Protein AF-A0A2N2GZN0-F1 (afdb_monomer)

Nearest PDB structures (foldseek):
  6ybp-assembly1_K  TM=2.353E-01  e=2.059E+00  Methylorubrum extorquens AM1
  2ga5-assembly1_A  TM=2.644E-01  e=7.991E+00  Saccharomyces cerevisiae
  7zn4-assembly1_g  TM=1.150E-01  e=5.191E+00  Escherichia phage T5

pLDDT: mean 70.41, std 14.09, range [41.25, 89.31]

Radius of gyration: 25.24 Å; Cα contacts (8 Å, |Δi|>4): 227; chains: 1; bounding box: 58×44×60 Å

Solvent-accessible surface area (backbone atoms only — not comparable to full-atom values): 8428 Å² total; per-residue (Å²): 131,83,81,75,75,70,56,68,43,78,30,47,36,86,87,76,73,42,78,41,56,22,37,54,74,37,74,54,102,90,42,72,52,29,26,30,29,69,86,77,71,48,74,44,68,65,42,82,48,97,82,61,88,79,61,82,78,75,67,74,92,57,60,78,68,48,51,61,53,46,54,54,39,32,53,51,34,54,55,50,51,63,72,50,66,82,55,77,67,40,72,65,44,66,74,37,82,80,53,69,72,40,35,35,32,35,96,90,65,43,64,25,34,27,70,40,70,80,44,78,42,32,31,32,28,38,19,66,93,34,79,42,80,42,67,32,32,55,87,79,128

Foldseek 3Di:
DPPPDFDWDFAQDPVVRDTAIWTQPDDDPHDRQWTQGPVPRDIDGGDHDPPPPPDPPPPPPPPPVVVVVLVVLLVVFVVLCVVCVPADADEDDLADDDDAQHWYAYPVQGIWGFHAAPDLQWTWTRGNRGIDIDGYNRPDD

Sequence (141 aa):
MPPQVAKDVVSYCSSCKRDVLHTIVAMKEDRIVRVLCLSCKKQHAFRHSPNDRNSPVRKPSAGKKGQKRFEAIAEDWRTEMYRVKDAPGKVYTLDGLFEEGDKVTHPTFGPGIVKELISSDKMEVLFEGGMKVLVRGSSRR

Secondary structure (DSSP, 8-state):
-PPP---EEEEEETTTTEEEEEEEEEEETTEEEEEEETTT--EEE----TT-TTS-----TTHHHHHHHHHHHHHHHHHHHHHTTTS--EEP-TT----TT-EEEETTTEEEEEEEEEETTEEEEEETTEEEEEE------

Mean predicted aligned error: 17.5 Å

Structure (mmCIF, N/CA/C/O backbone):
data_AF-A0A2N2GZN0-F1
#
_entry.id   AF-A0A2N2GZN0-F1
#
loop_
_atom_site.group_PDB
_atom_site.id
_atom_site.type_symbol
_atom_site.label_atom_id
_atom_site.label_alt_id
_atom_site.label_comp_id
_atom_site.label_asym_id
_atom_site.label_entity_id
_atom_site.label_seq_id
_atom_site.pdbx_PDB_ins_code
_atom_site.Cartn_x
_atom_site.Cartn_y
_atom_site.Cartn_z
_atom_site.occupancy
_atom_site.B_iso_or_equiv
_atom_site.auth_seq_id
_atom_site.auth_comp_id
_atom_site.auth_asym_id
_atom_site.auth_atom_id
_atom_site.pdbx_PDB_model_num
ATOM 1 N N . MET A 1 1 ? -22.993 -1.850 38.945 1.00 48.44 1 MET A N 1
ATOM 2 C CA . MET A 1 1 ? -23.437 -1.567 37.562 1.00 48.44 1 MET A CA 1
ATOM 3 C C . MET A 1 1 ? -23.513 -2.896 36.829 1.00 48.44 1 MET A C 1
ATOM 5 O O . MET A 1 1 ? -22.496 -3.580 36.807 1.00 48.44 1 MET A O 1
ATOM 9 N N . PRO A 1 2 ? -24.689 -3.325 36.346 1.00 50.06 2 PRO A N 1
ATOM 10 C CA . PRO A 1 2 ? -24.823 -4.623 35.692 1.00 50.06 2 PRO A CA 1
ATOM 11 C C . PRO A 1 2 ? -23.998 -4.631 34.394 1.00 50.06 2 PRO A C 1
ATOM 13 O O . PRO A 1 2 ? -24.007 -3.626 33.677 1.00 50.06 2 PRO A O 1
ATOM 16 N N . PRO A 1 3 ? -23.253 -5.711 34.094 1.00 48.72 3 PRO A N 1
ATOM 17 C CA . PRO A 1 3 ? -22.491 -5.798 32.859 1.00 48.72 3 PRO A CA 1
ATOM 18 C C . PRO A 1 3 ? -23.468 -5.752 31.686 1.00 48.72 3 PRO A C 1
ATOM 20 O O . PRO A 1 3 ? -24.401 -6.550 31.595 1.00 48.72 3 PRO A O 1
ATOM 23 N N . GLN A 1 4 ? -23.282 -4.751 30.830 1.00 54.22 4 GLN A N 1
ATOM 24 C CA . GLN A 1 4 ? -24.129 -4.528 29.672 1.00 54.22 4 GLN A CA 1
ATOM 25 C C . GLN A 1 4 ? -24.106 -5.766 28.775 1.00 54.22 4 GLN A C 1
ATOM 27 O O . GLN A 1 4 ? -23.054 -6.327 28.476 1.00 54.22 4 GLN A O 1
ATOM 32 N N . VAL A 1 5 ? -25.319 -6.177 28.417 1.00 49.50 5 VAL A N 1
ATOM 33 C CA . VAL A 1 5 ? -25.713 -7.360 27.655 1.00 49.50 5 VAL A CA 1
ATOM 34 C C . VAL A 1 5 ? -24.678 -7.718 26.590 1.00 49.50 5 VAL A C 1
ATOM 36 O O . VAL A 1 5 ? -24.357 -6.901 25.724 1.00 49.50 5 VAL A O 1
ATOM 39 N N . ALA A 1 6 ? -24.167 -8.946 26.660 1.00 56.91 6 ALA A N 1
ATOM 40 C CA . ALA A 1 6 ? -23.242 -9.515 25.695 1.00 56.91 6 ALA A CA 1
ATOM 41 C C . ALA A 1 6 ? -23.946 -9.673 24.338 1.00 56.91 6 ALA A C 1
ATOM 43 O O . ALA A 1 6 ? -24.442 -10.744 24.012 1.00 56.91 6 ALA A O 1
ATOM 44 N N . LYS A 1 7 ? -24.038 -8.581 23.571 1.00 74.06 7 LYS A N 1
ATOM 45 C CA . LYS A 1 7 ? -24.577 -8.591 22.211 1.00 74.06 7 LYS A CA 1
ATOM 46 C C . LYS A 1 7 ? -23.692 -9.495 21.358 1.00 74.06 7 LYS A C 1
ATOM 48 O O . LYS A 1 7 ? -22.491 -9.245 21.207 1.00 74.06 7 LYS A O 1
ATOM 53 N N . ASP A 1 8 ? -24.274 -10.570 20.858 1.00 83.06 8 ASP A N 1
ATOM 54 C CA . ASP A 1 8 ? -23.689 -11.387 19.811 1.00 83.06 8 ASP A CA 1
ATOM 55 C C . ASP A 1 8 ? -23.751 -10.649 18.466 1.00 83.06 8 ASP A C 1
ATOM 57 O O . ASP A 1 8 ? -24.664 -9.875 18.181 1.00 83.06 8 ASP A O 1
ATOM 61 N N . VAL A 1 9 ? -22.707 -10.825 17.661 1.00 83.94 9 VAL A N 1
ATOM 62 C CA . VAL A 1 9 ? -22.571 -10.207 16.343 1.00 83.94 9 VAL A CA 1
ATOM 63 C C . VAL A 1 9 ? -22.012 -11.226 15.360 1.00 83.94 9 VAL A C 1
ATOM 65 O O . VAL A 1 9 ? -21.090 -11.983 15.677 1.00 83.94 9 VAL A O 1
ATOM 68 N N . VAL A 1 10 ? -22.572 -11.257 14.153 1.00 84.38 10 VAL A N 1
ATOM 69 C CA . VAL A 1 10 ? -22.032 -12.064 13.058 1.00 84.38 10 VAL A CA 1
ATOM 70 C C . VAL A 1 10 ? -20.861 -11.303 12.444 1.00 84.38 10 VAL A C 1
ATOM 72 O O . VAL A 1 10 ? -21.012 -10.172 11.990 1.00 84.38 10 VAL A O 1
ATOM 75 N N . SER A 1 11 ? -19.676 -11.910 12.456 1.00 81.31 11 SER A N 1
ATOM 76 C CA . SER A 1 11 ? -18.482 -11.325 11.838 1.00 81.31 11 SER A CA 1
ATOM 77 C C . SER A 1 11 ? -17.541 -12.381 11.284 1.00 81.31 11 SER A C 1
ATOM 79 O O . SER A 1 11 ? -17.633 -13.560 11.636 1.00 81.31 11 SER A O 1
ATOM 81 N N . TYR A 1 12 ? -16.597 -11.949 10.449 1.00 84.62 12 TYR A N 1
ATOM 82 C CA . TYR A 1 12 ? -15.615 -12.834 9.842 1.00 84.62 12 TYR A CA 1
ATOM 83 C C . TYR A 1 12 ? -14.520 -13.224 10.841 1.00 84.62 12 TYR A C 1
ATOM 85 O O . TYR A 1 12 ? -13.741 -12.384 11.302 1.00 84.62 12 TYR A O 1
ATOM 93 N N . CYS A 1 13 ? -14.410 -14.521 11.132 1.00 84.81 13 CYS A N 1
ATOM 94 C CA . CYS A 1 13 ? -13.349 -15.047 11.984 1.00 84.81 13 CYS A CA 1
ATOM 95 C C . CYS A 1 13 ? -12.123 -15.437 11.152 1.00 84.81 13 CYS A C 1
ATOM 97 O O . CYS A 1 13 ? -12.207 -16.301 10.281 1.00 84.81 13 CYS A O 1
ATOM 99 N N . SER A 1 14 ? -10.944 -14.902 11.483 1.00 81.62 14 SER A N 1
ATOM 100 C CA . SER A 1 14 ? -9.688 -15.286 10.817 1.00 81.62 14 SER A CA 1
ATOM 101 C C . SER A 1 14 ? -9.277 -16.744 11.059 1.00 81.62 14 SER A C 1
ATOM 103 O O . SER A 1 14 ? -8.598 -17.328 10.220 1.00 81.62 14 SER A O 1
ATOM 105 N N . SER A 1 15 ? -9.698 -17.343 12.177 1.00 84.06 15 SER A N 1
ATOM 106 C CA . SER A 1 15 ? -9.401 -18.745 12.502 1.00 84.06 15 SER A CA 1
ATOM 107 C C . SER A 1 15 ? -10.352 -19.716 11.804 1.00 84.06 15 SER A C 1
ATOM 109 O O . SER A 1 15 ? -9.909 -20.734 11.286 1.00 84.06 15 SER A O 1
ATOM 111 N N . CYS A 1 16 ? -11.655 -19.411 11.780 1.00 81.62 16 CYS A N 1
ATOM 112 C CA . CYS A 1 16 ? -12.663 -20.270 11.147 1.00 81.62 16 CYS A CA 1
ATOM 113 C C . CYS A 1 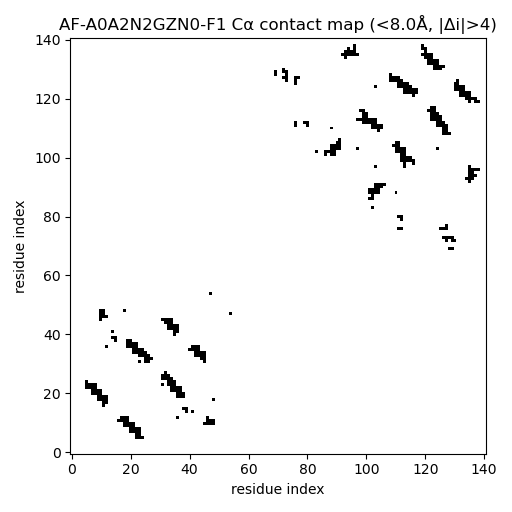16 ? -12.824 -20.001 9.644 1.00 81.62 16 CYS A C 1
ATOM 115 O O . CYS A 1 16 ? -13.512 -20.767 8.977 1.00 81.62 16 CYS A O 1
ATOM 117 N N . LYS A 1 17 ? -12.228 -18.912 9.131 1.00 83.81 17 LYS A N 1
ATOM 118 C CA . LYS A 1 17 ? -12.290 -18.452 7.732 1.00 83.81 17 LYS A CA 1
ATOM 119 C C . LYS A 1 17 ? -13.715 -18.338 7.172 1.00 83.81 17 LYS A C 1
ATOM 121 O O . LYS A 1 17 ? -13.934 -18.507 5.978 1.00 83.81 17 LYS A O 1
ATOM 126 N N . ARG A 1 18 ? -14.688 -18.075 8.044 1.00 84.50 18 ARG A N 1
ATOM 127 C CA . ARG A 1 18 ? -16.107 -17.923 7.708 1.00 84.50 18 ARG A CA 1
ATOM 128 C C . ARG A 1 18 ? -16.768 -16.938 8.666 1.00 84.50 18 ARG A C 1
ATOM 130 O O . ARG A 1 18 ? -16.243 -16.692 9.761 1.00 84.50 18 ARG A O 1
ATOM 137 N N . ASP A 1 19 ? -17.918 -16.415 8.267 1.00 85.12 19 ASP A N 1
ATOM 138 C CA . ASP A 1 19 ? -18.778 -15.609 9.127 1.00 85.12 19 ASP A CA 1
ATOM 139 C C . ASP A 1 19 ? -19.426 -16.500 10.191 1.00 85.12 19 ASP A C 1
ATOM 141 O O . ASP A 1 19 ? -20.107 -17.483 9.893 1.00 85.12 19 ASP A O 1
ATOM 145 N N . VAL A 1 20 ? -19.148 -16.197 11.455 1.00 89.00 20 VAL A N 1
ATOM 146 C CA . VAL A 1 20 ? -19.689 -16.922 12.611 1.00 89.00 20 VAL A CA 1
ATOM 147 C C . VAL A 1 20 ? -20.166 -15.933 13.663 1.00 89.00 20 VAL A C 1
ATOM 149 O O . VAL A 1 20 ? -19.826 -14.748 13.632 1.00 89.00 20 VAL A O 1
ATOM 152 N N . LEU A 1 21 ? -20.941 -16.432 14.621 1.00 89.31 21 LEU A N 1
ATOM 153 C CA . LEU A 1 21 ? -21.361 -15.656 15.778 1.00 89.31 21 LEU A CA 1
ATOM 154 C C . LEU A 1 21 ? -20.183 -15.420 16.728 1.00 89.31 21 LEU A C 1
ATOM 156 O O . LEU A 1 21 ? -19.444 -16.342 17.096 1.00 89.31 21 LEU A O 1
ATOM 160 N N . HIS A 1 22 ? -20.024 -14.166 17.131 1.00 88.44 22 HIS A N 1
ATOM 161 C CA . HIS A 1 22 ? -19.039 -13.739 18.104 1.00 88.44 22 HIS A CA 1
ATOM 162 C C . HIS A 1 22 ? -19.700 -12.977 19.244 1.00 88.44 22 HIS A C 1
ATOM 164 O O . HIS A 1 22 ? -20.599 -12.176 19.023 1.00 88.44 22 HIS A O 1
ATOM 170 N N . THR A 1 23 ? -19.195 -13.164 20.456 1.00 87.75 23 THR A N 1
ATOM 171 C CA . THR A 1 23 ? -19.589 -12.386 21.629 1.00 87.75 23 THR A CA 1
ATOM 172 C C . THR A 1 23 ? -18.676 -11.177 21.776 1.00 87.75 23 THR A C 1
ATOM 174 O O . THR A 1 23 ? -17.448 -11.308 21.750 1.00 87.75 23 THR A O 1
ATOM 177 N N . ILE A 1 24 ? -19.248 -9.988 21.944 1.00 86.12 24 ILE A N 1
ATOM 178 C CA . ILE A 1 24 ? -18.466 -8.765 22.134 1.00 86.12 24 ILE A CA 1
ATOM 179 C C . ILE A 1 24 ? -17.851 -8.762 23.539 1.00 86.12 24 ILE A C 1
ATOM 181 O O . ILE A 1 24 ? -18.570 -8.763 24.532 1.00 86.12 24 ILE A O 1
ATOM 185 N N . VAL A 1 25 ? -16.515 -8.758 23.621 1.00 83.00 25 VAL A N 1
ATOM 186 C CA . VAL A 1 25 ? -15.780 -8.783 24.904 1.00 83.00 25 VAL A CA 1
ATOM 187 C C . VAL A 1 25 ? -15.252 -7.415 25.316 1.00 83.00 25 VAL A C 1
ATOM 189 O O . VAL A 1 25 ? -15.012 -7.180 26.494 1.00 83.00 25 VAL A O 1
ATOM 192 N N . ALA A 1 26 ? -15.048 -6.510 24.357 1.00 79.69 26 ALA A N 1
ATOM 193 C CA . ALA A 1 26 ? -14.626 -5.149 24.649 1.00 79.69 26 ALA A CA 1
ATOM 194 C C . ALA A 1 26 ? -15.250 -4.168 23.658 1.00 79.69 26 ALA A C 1
ATOM 196 O O . ALA A 1 26 ? -14.982 -4.225 22.451 1.00 79.69 26 ALA A O 1
ATOM 197 N N . MET A 1 27 ? -16.032 -3.239 24.198 1.00 78.50 27 MET A N 1
ATOM 198 C CA . MET A 1 27 ? -16.475 -2.030 23.516 1.00 78.50 27 MET A CA 1
ATOM 199 C C . MET A 1 27 ? -15.655 -0.851 24.040 1.00 78.50 27 MET A C 1
ATOM 201 O O . MET A 1 27 ? -15.408 -0.751 25.241 1.00 78.50 27 MET A O 1
ATOM 205 N N . LYS A 1 28 ? -15.211 0.035 23.149 1.00 75.00 28 LYS A N 1
ATOM 206 C CA . LYS A 1 28 ? -14.583 1.306 23.516 1.00 75.00 28 LYS A CA 1
ATOM 207 C C . LYS A 1 28 ? -15.396 2.442 22.920 1.00 75.00 28 LYS A C 1
ATOM 209 O O . LYS A 1 28 ? -15.488 2.538 21.695 1.00 75.00 28 LYS A O 1
ATOM 214 N N . GLU A 1 29 ? -15.920 3.290 23.802 1.00 67.31 29 GLU A N 1
ATOM 215 C CA . GLU A 1 29 ? -16.765 4.458 23.513 1.00 67.31 29 GLU A CA 1
ATOM 216 C C . GLU A 1 29 ? -18.085 4.068 22.827 1.00 67.31 29 GLU A C 1
ATOM 218 O O . GLU A 1 29 ? -19.125 4.089 23.467 1.00 67.31 29 GLU A O 1
ATOM 223 N N . ASP A 1 30 ? -18.023 3.629 21.572 1.00 68.56 30 ASP A N 1
ATOM 224 C CA . ASP A 1 30 ? -19.162 3.164 20.760 1.00 68.56 30 ASP A CA 1
ATOM 225 C C . ASP A 1 30 ? -18.745 2.068 19.752 1.00 68.56 30 ASP A C 1
ATOM 227 O O . ASP A 1 30 ? -19.492 1.642 18.877 1.00 68.56 30 ASP A O 1
ATOM 231 N N . ARG A 1 31 ? -17.490 1.602 19.821 1.00 70.88 31 ARG A N 1
ATOM 232 C CA . ARG A 1 31 ? -16.903 0.718 18.807 1.00 70.88 31 ARG A CA 1
ATOM 233 C C . ARG A 1 31 ? -16.464 -0.599 19.412 1.00 70.88 31 ARG A C 1
ATOM 235 O O . ARG A 1 31 ? -15.767 -0.637 20.426 1.00 70.88 31 ARG A O 1
ATOM 242 N N . ILE A 1 32 ? -16.831 -1.683 18.739 1.00 78.19 32 ILE A N 1
ATOM 243 C CA . ILE A 1 32 ? -16.412 -3.040 19.080 1.00 78.19 32 ILE A CA 1
ATOM 244 C C . ILE A 1 32 ? -14.912 -3.160 18.792 1.00 78.19 32 ILE A C 1
ATOM 246 O O . ILE A 1 32 ? -14.477 -3.038 17.647 1.00 78.19 32 ILE A O 1
ATOM 250 N N . VAL A 1 33 ? -14.107 -3.375 19.834 1.00 80.31 33 VAL A N 1
ATOM 251 C CA . VAL A 1 33 ? -12.644 -3.500 19.709 1.00 80.31 33 VAL A CA 1
ATOM 252 C C . VAL A 1 33 ? -12.242 -4.964 19.624 1.00 80.31 33 VAL A C 1
ATOM 254 O O . VAL A 1 33 ? -11.402 -5.337 18.804 1.00 80.31 33 VAL A O 1
ATOM 257 N N . ARG A 1 34 ? -12.841 -5.807 20.468 1.00 83.69 34 ARG A N 1
ATOM 258 C CA . ARG A 1 34 ? -12.532 -7.236 20.541 1.00 83.69 34 ARG A CA 1
ATOM 259 C C . ARG A 1 34 ? -13.795 -8.070 20.633 1.00 83.69 34 ARG A C 1
ATOM 261 O O . ARG A 1 34 ? -14.737 -7.721 21.346 1.00 83.69 34 ARG A O 1
ATOM 268 N N . VAL A 1 35 ? -13.748 -9.209 19.957 1.00 87.75 35 VAL A N 1
ATOM 269 C CA . VAL A 1 35 ? -14.810 -10.207 19.931 1.00 87.75 35 VAL A CA 1
ATOM 270 C C . VAL A 1 35 ? -14.247 -11.601 20.201 1.00 87.75 35 VAL A C 1
ATOM 272 O O . VAL A 1 35 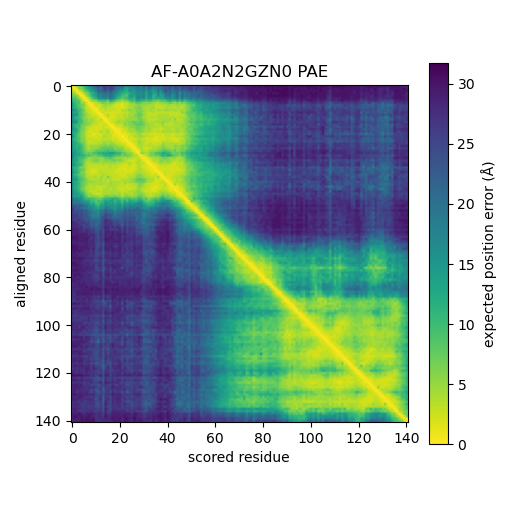? -13.115 -11.916 19.825 1.00 87.75 35 VAL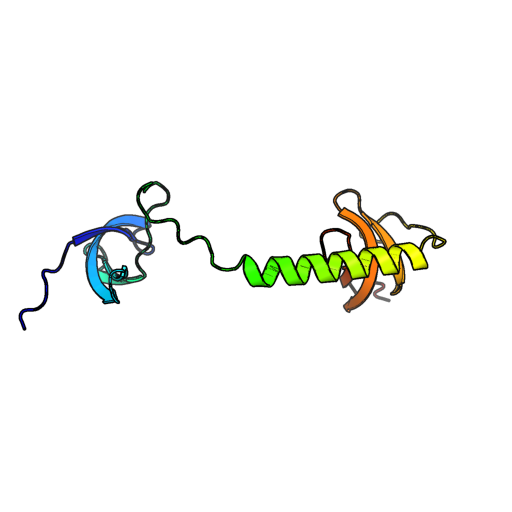 A O 1
ATOM 275 N N . LEU A 1 36 ? -15.031 -12.433 20.878 1.00 87.69 36 LEU A N 1
ATOM 276 C CA . LEU A 1 36 ? -14.758 -13.840 21.145 1.00 87.69 36 LEU A CA 1
ATOM 277 C C . LEU A 1 36 ? -15.594 -14.685 20.188 1.00 87.69 36 LEU A C 1
ATOM 279 O O . LEU A 1 36 ? -16.817 -14.637 20.226 1.00 87.69 36 LEU A O 1
ATOM 283 N N . CYS A 1 37 ? -14.948 -15.474 19.339 1.00 89.06 37 CYS A N 1
ATOM 284 C CA . CYS A 1 37 ? -15.660 -16.386 18.449 1.00 89.06 37 CYS A CA 1
ATOM 285 C C . CYS A 1 37 ? -16.321 -17.518 19.240 1.00 89.06 37 CYS A C 1
ATOM 287 O O . CYS A 1 37 ? -15.626 -18.219 19.972 1.00 89.06 37 CYS A O 1
ATOM 289 N N . LEU A 1 38 ? -17.620 -17.760 19.048 1.00 87.31 38 LEU A N 1
ATOM 290 C CA . LEU A 1 38 ? -18.316 -18.869 19.715 1.00 87.31 38 LEU A CA 1
ATOM 291 C C . LEU A 1 38 ? -17.937 -20.239 19.127 1.00 87.31 38 LEU A C 1
ATOM 293 O O . LEU A 1 38 ? -17.992 -21.240 19.834 1.00 87.31 38 LEU A O 1
ATOM 297 N N . SER A 1 39 ? -17.486 -20.296 17.866 1.00 86.62 39 SER A N 1
ATOM 298 C CA . SER A 1 39 ? -17.056 -21.553 17.230 1.00 86.62 39 SER A CA 1
ATOM 299 C C . SER A 1 39 ? -15.645 -21.997 17.630 1.00 86.62 39 SER A C 1
ATOM 301 O O . SER A 1 39 ? -15.441 -23.174 17.898 1.00 86.62 39 SER A O 1
ATOM 303 N N . CYS A 1 40 ? -14.661 -21.090 17.668 1.00 87.69 40 CYS A N 1
ATOM 304 C CA . CYS A 1 40 ? -13.272 -21.442 18.012 1.00 87.69 40 CYS A CA 1
ATOM 305 C C . CYS A 1 40 ? -12.817 -20.951 19.390 1.00 87.69 40 CYS A C 1
ATOM 307 O O . CYS A 1 40 ? -11.660 -21.158 19.749 1.00 87.69 40 CYS A O 1
ATOM 309 N N . LYS A 1 41 ? -13.683 -20.260 20.143 1.00 85.56 41 LYS A N 1
ATOM 310 C CA . LYS A 1 41 ? -13.384 -19.666 21.460 1.00 85.56 41 LYS A CA 1
ATOM 311 C C . LYS A 1 41 ? -12.147 -18.754 21.471 1.00 85.56 41 LYS A C 1
ATOM 313 O O . LYS A 1 41 ? -11.580 -18.479 22.523 1.00 85.56 41 LYS A O 1
ATOM 318 N N . LYS A 1 42 ? -11.723 -18.247 20.305 1.00 85.38 42 LYS A N 1
ATOM 319 C CA . LYS A 1 42 ? -10.566 -17.354 20.171 1.00 85.38 42 LYS A CA 1
ATOM 320 C C . LYS A 1 42 ? -11.004 -15.895 20.168 1.00 85.38 42 LYS A C 1
ATOM 322 O O . LYS A 1 42 ? -11.893 -15.506 19.404 1.00 85.38 42 LYS A O 1
ATOM 327 N N . GLN A 1 43 ? -10.331 -15.082 20.975 1.00 87.38 43 GLN A N 1
ATOM 328 C CA . GLN A 1 43 ? -10.501 -13.632 20.974 1.00 87.38 43 GLN A CA 1
ATOM 329 C C . GLN A 1 43 ? -9.690 -12.997 19.841 1.00 87.38 43 GLN A C 1
ATOM 331 O O . GLN A 1 43 ? -8.507 -13.294 19.672 1.00 87.38 43 GLN A O 1
ATOM 336 N N . HIS A 1 44 ? -10.311 -12.114 19.064 1.00 85.50 44 HIS A N 1
ATOM 337 C CA . HIS A 1 44 ? -9.633 -11.327 18.033 1.00 85.50 44 HIS A CA 1
ATOM 338 C C . HIS A 1 44 ? -10.291 -9.955 17.849 1.00 85.50 44 HIS A C 1
ATOM 340 O O . HIS A 1 44 ? -11.333 -9.660 18.433 1.00 85.50 44 HIS A O 1
ATOM 346 N N . ALA A 1 45 ? -9.633 -9.083 17.083 1.00 82.88 45 ALA A N 1
ATOM 347 C CA . ALA A 1 45 ? -10.173 -7.770 16.751 1.00 82.88 45 ALA A CA 1
ATOM 348 C C . ALA A 1 45 ? -11.366 -7.909 15.797 1.00 82.88 45 ALA A C 1
ATOM 350 O O . ALA A 1 45 ? -11.306 -8.704 14.858 1.00 82.88 45 ALA A O 1
ATOM 351 N N . PHE A 1 46 ? -12.419 -7.124 16.027 1.00 81.06 46 PHE A N 1
ATOM 352 C CA . PHE A 1 46 ? -13.610 -7.133 15.180 1.00 81.06 46 PHE A CA 1
ATOM 353 C C . PHE A 1 46 ? -13.262 -6.714 13.748 1.00 81.06 46 PHE A C 1
ATOM 355 O O . PHE A 1 46 ? -12.624 -5.682 13.528 1.00 81.06 46 PHE A O 1
ATOM 362 N N . ARG A 1 47 ? -13.670 -7.529 12.774 1.00 75.69 47 ARG A N 1
ATOM 363 C CA . ARG A 1 47 ? -13.550 -7.235 11.345 1.00 75.69 47 ARG A CA 1
ATOM 364 C C . ARG A 1 47 ? -14.924 -7.394 10.721 1.00 75.69 47 ARG A C 1
ATOM 366 O O . ARG A 1 47 ? -15.539 -8.448 10.850 1.00 75.69 47 ARG A O 1
ATOM 373 N N . HIS A 1 48 ? -15.386 -6.351 10.045 1.00 67.62 48 HIS A N 1
ATOM 374 C CA . HIS A 1 48 ? -16.590 -6.445 9.234 1.00 67.62 48 HIS A CA 1
ATOM 375 C C . HIS A 1 48 ? -16.282 -7.324 8.021 1.00 67.62 48 HIS A C 1
ATOM 377 O O . HIS A 1 48 ? -15.188 -7.240 7.452 1.00 67.62 48 HIS A O 1
ATOM 383 N N . SER A 1 49 ? -17.233 -8.175 7.644 1.00 57.97 49 SER A N 1
ATOM 384 C CA . SER A 1 49 ? -17.173 -8.861 6.358 1.00 57.97 49 SER A CA 1
ATOM 385 C C . SER A 1 49 ? -17.178 -7.799 5.246 1.00 57.97 49 SER A C 1
ATOM 387 O O . SER A 1 49 ? -17.902 -6.807 5.375 1.00 57.97 49 SER A O 1
ATOM 389 N N . PRO A 1 50 ? -16.394 -7.952 4.163 1.00 55.12 50 PRO A N 1
ATOM 390 C CA . PRO A 1 50 ? -16.312 -6.964 3.080 1.00 55.12 50 PRO A CA 1
ATOM 391 C C . PRO A 1 50 ? -17.654 -6.676 2.381 1.00 55.12 50 PRO A C 1
ATOM 393 O O . PRO A 1 50 ? -17.728 -5.753 1.576 1.00 55.12 50 PRO A O 1
ATOM 396 N N . ASN A 1 51 ? -18.707 -7.440 2.689 1.00 53.59 51 ASN A N 1
ATOM 397 C CA . ASN A 1 51 ? -20.046 -7.274 2.133 1.00 53.59 51 ASN A CA 1
ATOM 398 C C . ASN A 1 51 ? -20.992 -6.402 2.989 1.00 53.59 51 ASN A C 1
ATOM 400 O O . ASN A 1 51 ? -22.122 -6.145 2.576 1.00 53.59 51 ASN A O 1
ATOM 404 N N . ASP A 1 52 ? -20.569 -5.938 4.171 1.00 52.09 52 ASP A N 1
ATOM 405 C CA . ASP A 1 52 ? -21.432 -5.134 5.042 1.00 52.09 52 ASP A CA 1
ATOM 406 C C . ASP A 1 52 ? -21.354 -3.639 4.681 1.00 52.09 52 ASP A C 1
ATOM 408 O O . ASP A 1 52 ? -20.450 -2.902 5.085 1.00 52.09 52 ASP A O 1
ATOM 412 N N . ARG A 1 53 ? -22.325 -3.189 3.876 1.00 50.06 53 ARG A N 1
ATOM 413 C CA . ARG A 1 53 ? -22.476 -1.805 3.381 1.00 50.06 53 ARG A CA 1
ATOM 414 C C . ARG A 1 53 ? -22.855 -0.785 4.468 1.00 50.06 53 ARG A C 1
ATOM 416 O O . ARG A 1 53 ? -23.087 0.371 4.124 1.00 50.06 53 ARG A O 1
ATOM 423 N N . ASN A 1 54 ? -22.926 -1.175 5.744 1.00 50.09 54 ASN A N 1
ATOM 424 C CA . ASN A 1 54 ? -23.404 -0.311 6.827 1.00 50.09 54 ASN A CA 1
ATOM 425 C C . ASN A 1 54 ? -22.355 0.003 7.907 1.00 50.09 54 ASN A C 1
ATOM 427 O O . ASN A 1 54 ? -22.673 0.573 8.951 1.00 50.09 54 ASN A O 1
ATOM 431 N N . SER A 1 55 ? -21.079 -0.297 7.668 1.00 47.28 55 SER A N 1
ATOM 432 C CA . SER A 1 55 ? -20.028 0.268 8.511 1.00 47.28 55 SER A CA 1
ATOM 433 C C . SER A 1 55 ? -19.844 1.748 8.151 1.00 47.28 55 SER A C 1
ATOM 435 O O . SER A 1 55 ? -19.635 2.043 6.970 1.00 47.28 55 SER A O 1
ATOM 437 N N . PRO A 1 56 ? -19.843 2.699 9.112 1.00 45.19 56 PRO A N 1
ATOM 438 C CA . PRO A 1 56 ? -19.371 4.043 8.826 1.00 45.19 56 PRO A CA 1
ATOM 439 C C . PRO A 1 56 ? -17.950 3.870 8.316 1.00 45.19 56 PRO A C 1
ATOM 441 O O . PRO A 1 56 ? -17.076 3.371 9.033 1.00 45.19 56 PRO A O 1
ATOM 444 N N . VAL A 1 57 ? -17.758 4.192 7.038 1.00 45.28 57 VAL A N 1
ATOM 445 C CA . VAL A 1 57 ? -16.465 4.200 6.377 1.00 45.28 57 VAL A CA 1
ATOM 446 C C . VAL A 1 57 ? -15.571 5.045 7.269 1.00 45.28 57 VAL A C 1
ATOM 448 O O . VAL A 1 57 ? -15.624 6.276 7.244 1.00 45.28 57 VAL A O 1
ATOM 451 N N . ARG A 1 58 ? -14.748 4.391 8.097 1.00 47.94 58 ARG A N 1
ATOM 452 C CA . ARG A 1 58 ? -13.546 5.020 8.610 1.00 47.94 58 ARG A CA 1
ATOM 453 C C . ARG A 1 58 ? -12.718 5.248 7.365 1.00 47.94 58 ARG A C 1
ATOM 455 O O . ARG A 1 58 ? -11.935 4.391 6.965 1.00 47.94 58 ARG A O 1
ATOM 462 N N . LYS A 1 59 ? -12.950 6.402 6.734 1.00 45.75 59 LYS A N 1
ATOM 463 C CA . LYS A 1 59 ? -12.018 7.011 5.801 1.00 45.75 59 LYS A CA 1
ATOM 464 C C . LYS A 1 59 ? -10.665 6.839 6.479 1.00 45.75 59 LYS A C 1
ATOM 466 O O . LYS A 1 59 ? -10.549 7.276 7.630 1.00 45.75 59 LYS A O 1
ATOM 471 N N . PRO A 1 60 ? -9.691 6.137 5.883 1.00 42.19 60 PRO A N 1
ATOM 472 C CA . PRO A 1 60 ? -8.369 6.111 6.465 1.00 42.19 60 PRO A CA 1
ATOM 473 C C . PRO A 1 60 ? -7.955 7.573 6.599 1.00 42.19 60 PRO A C 1
ATOM 475 O O . PRO A 1 60 ? -7.778 8.284 5.609 1.00 42.19 60 PRO A O 1
ATOM 478 N N . SER A 1 61 ? -7.881 8.050 7.840 1.00 45.81 61 SER A N 1
ATOM 479 C CA . SER A 1 61 ? -7.347 9.357 8.200 1.00 45.81 61 SER A CA 1
ATOM 480 C C . SER A 1 61 ? -5.834 9.326 7.983 1.00 45.81 61 SER A C 1
ATOM 482 O O . SER A 1 61 ? -5.051 9.463 8.912 1.00 45.81 61 SER A O 1
ATOM 484 N N . ALA A 1 62 ? -5.429 9.082 6.741 1.00 46.38 62 ALA A N 1
ATOM 485 C CA . ALA A 1 62 ? -4.072 9.157 6.228 1.00 46.38 62 ALA A CA 1
ATOM 486 C C . ALA A 1 62 ? -3.964 10.227 5.120 1.00 46.38 62 ALA A C 1
ATOM 488 O O . ALA A 1 62 ? -2.866 10.565 4.692 1.00 46.38 62 ALA A O 1
ATOM 489 N N . GLY A 1 63 ? -5.088 10.823 4.694 1.00 44.12 63 GLY A N 1
ATOM 490 C CA . GLY A 1 63 ? -5.130 11.764 3.567 1.00 44.12 63 GLY A CA 1
ATOM 491 C C . GLY A 1 63 ? -4.482 13.132 3.812 1.00 44.12 63 GLY A C 1
ATOM 492 O O . GLY A 1 63 ? -3.965 13.727 2.878 1.00 44.12 63 GLY A O 1
ATOM 493 N N . LYS A 1 64 ? -4.425 13.638 5.053 1.00 44.56 64 LYS A N 1
ATOM 494 C CA . LYS A 1 64 ? -3.949 15.021 5.287 1.00 44.56 64 LYS A CA 1
ATOM 495 C C . LYS A 1 64 ? -2.432 15.182 5.431 1.00 44.56 64 LYS A C 1
ATOM 497 O O . LYS A 1 64 ? -1.930 16.278 5.209 1.00 44.56 64 LYS A O 1
ATOM 502 N N . LYS A 1 65 ? -1.688 14.125 5.781 1.00 41.25 65 LYS A N 1
ATOM 503 C CA . LYS A 1 65 ? -0.209 14.166 5.800 1.00 41.25 65 LYS A CA 1
ATOM 504 C C . LYS A 1 65 ? 0.414 13.716 4.475 1.00 41.25 65 LYS A C 1
ATOM 506 O O . LYS A 1 65 ? 1.524 14.134 4.172 1.00 41.25 65 LYS A O 1
ATOM 511 N N . GLY A 1 66 ? -0.301 12.909 3.686 1.00 42.88 66 GLY A N 1
ATOM 512 C CA . GLY A 1 66 ? 0.140 12.477 2.358 1.00 42.88 66 GLY A CA 1
ATOM 513 C C . GLY A 1 66 ? 0.063 13.584 1.304 1.00 42.88 66 GLY A C 1
ATOM 514 O O . GLY A 1 66 ? 1.030 13.770 0.578 1.00 42.88 66 GLY A O 1
ATOM 515 N N . GLN A 1 67 ? -1.027 14.365 1.266 1.00 48.72 67 GLN A N 1
ATOM 516 C CA . GLN A 1 67 ? -1.206 15.423 0.254 1.00 48.72 67 GLN A CA 1
ATOM 517 C C . GLN A 1 67 ? -0.156 16.535 0.353 1.00 48.72 67 GLN A C 1
ATOM 519 O O . GLN A 1 67 ? 0.501 16.828 -0.636 1.00 48.72 67 GLN A O 1
ATOM 524 N N . LYS A 1 68 ? 0.112 17.062 1.557 1.00 49.34 68 LYS A N 1
ATOM 525 C CA . LYS A 1 68 ? 1.161 18.083 1.742 1.00 49.34 68 LYS A CA 1
ATOM 526 C C . LYS A 1 68 ? 2.556 17.592 1.354 1.00 49.34 68 LYS A C 1
ATOM 528 O O . LYS A 1 68 ? 3.360 18.370 0.856 1.00 49.34 68 LYS A O 1
ATOM 533 N N . ARG A 1 69 ? 2.855 16.311 1.598 1.00 51.41 69 ARG A N 1
ATOM 534 C CA . ARG A 1 69 ? 4.138 15.720 1.202 1.00 51.41 69 ARG A CA 1
ATOM 535 C C . ARG A 1 69 ? 4.201 15.528 -0.314 1.00 51.41 69 ARG A C 1
ATOM 537 O O . ARG A 1 69 ? 5.244 15.772 -0.893 1.00 51.41 69 ARG A O 1
ATOM 544 N N . PHE A 1 70 ? 3.094 15.153 -0.950 1.00 51.38 70 PHE A N 1
ATOM 545 C CA . PHE A 1 70 ? 2.997 15.017 -2.403 1.00 51.38 70 PHE A CA 1
ATOM 546 C C . PHE A 1 70 ? 3.157 16.361 -3.130 1.00 51.38 70 PHE A C 1
ATOM 548 O O . PHE A 1 70 ? 3.925 16.439 -4.080 1.00 51.38 70 PHE A O 1
ATOM 555 N N . GLU A 1 71 ? 2.510 17.427 -2.650 1.00 57.75 71 GLU A N 1
ATOM 556 C CA . GLU A 1 71 ? 2.642 18.778 -3.223 1.00 57.75 71 GLU A CA 1
ATOM 557 C C . GLU A 1 71 ? 4.078 19.314 -3.117 1.00 57.75 71 GLU A C 1
ATOM 559 O O . GLU A 1 71 ? 4.616 19.808 -4.104 1.00 57.75 71 GLU A O 1
ATOM 564 N N . ALA A 1 72 ? 4.736 19.132 -1.967 1.00 60.38 72 ALA A N 1
ATOM 565 C CA . ALA A 1 72 ? 6.135 19.530 -1.795 1.00 60.38 72 ALA A CA 1
ATOM 566 C C . ALA A 1 72 ? 7.091 18.744 -2.714 1.00 60.38 72 ALA A C 1
ATOM 568 O O . ALA A 1 72 ? 8.041 19.306 -3.250 1.00 60.38 72 ALA A O 1
ATOM 569 N N . ILE A 1 73 ? 6.831 17.450 -2.927 1.00 60.88 73 ILE A N 1
ATOM 570 C CA . ILE A 1 73 ? 7.638 16.605 -3.822 1.00 60.88 73 ILE A CA 1
ATOM 571 C C . ILE A 1 73 ? 7.400 16.974 -5.298 1.00 60.88 73 ILE A C 1
ATOM 573 O O . ILE A 1 73 ? 8.335 16.935 -6.096 1.00 60.88 73 I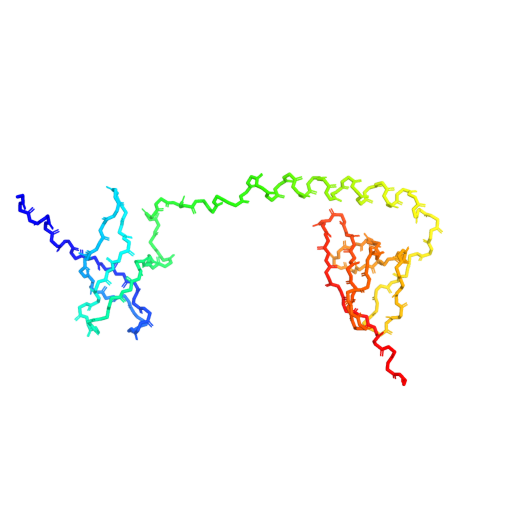LE A O 1
ATOM 577 N N . ALA A 1 74 ? 6.181 17.375 -5.665 1.00 61.09 74 ALA A N 1
ATOM 578 C CA . ALA A 1 74 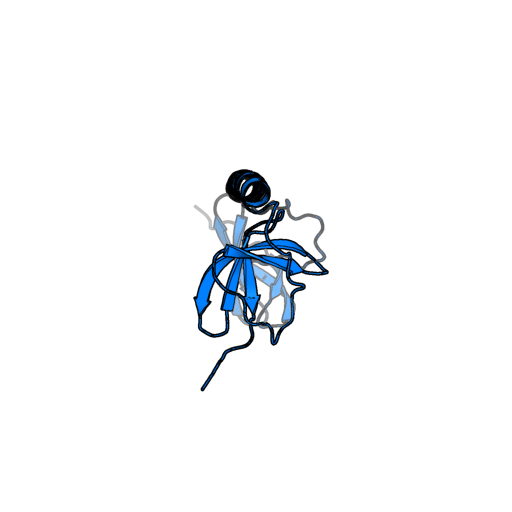? 5.857 17.811 -7.022 1.00 61.09 74 ALA A CA 1
ATOM 579 C C . ALA A 1 74 ? 6.521 19.155 -7.389 1.00 61.09 74 ALA A C 1
ATOM 581 O O . ALA A 1 74 ? 6.929 19.345 -8.537 1.00 61.09 74 ALA A O 1
ATOM 582 N N . GLU A 1 75 ? 6.661 20.086 -6.438 1.00 64.50 75 GLU A N 1
ATOM 583 C CA . GLU A 1 75 ? 7.431 21.324 -6.651 1.00 64.50 75 GLU A CA 1
ATOM 584 C C . GLU A 1 75 ? 8.944 21.079 -6.756 1.00 64.50 75 GLU A C 1
ATOM 586 O O . GLU A 1 75 ? 9.597 21.679 -7.617 1.00 64.50 75 GLU A O 1
ATOM 591 N N . ASP A 1 76 ? 9.486 20.168 -5.939 1.00 64.56 76 ASP A N 1
ATOM 592 C CA . ASP A 1 76 ? 10.892 19.731 -6.007 1.00 64.56 76 ASP A CA 1
ATOM 593 C C . ASP A 1 76 ? 11.192 19.135 -7.391 1.00 64.56 76 ASP A C 1
ATOM 595 O O . ASP A 1 76 ? 12.121 19.565 -8.074 1.00 64.56 76 ASP A O 1
ATOM 599 N N . TRP A 1 77 ? 10.317 18.244 -7.879 1.00 68.12 77 TRP A N 1
ATOM 600 C CA . TRP A 1 77 ? 10.432 17.661 -9.218 1.00 68.12 77 TRP A CA 1
ATOM 601 C C . TRP A 1 77 ? 10.377 18.715 -10.326 1.00 68.12 77 TRP A C 1
ATOM 603 O O . TRP A 1 77 ? 11.176 18.663 -11.258 1.00 68.12 77 TRP A O 1
ATOM 613 N N . ARG A 1 78 ? 9.470 19.696 -10.233 1.00 66.00 78 ARG A N 1
ATOM 614 C CA . ARG A 1 78 ? 9.338 20.753 -11.250 1.00 66.00 78 ARG A CA 1
ATOM 615 C C . ARG A 1 78 ? 10.587 21.632 -11.320 1.00 66.00 78 ARG A C 1
ATOM 617 O O . ARG A 1 78 ? 11.017 21.996 -12.414 1.00 66.00 78 ARG A O 1
ATOM 624 N N . THR A 1 79 ? 11.170 21.948 -10.166 1.00 66.88 79 THR A N 1
ATOM 625 C CA . THR A 1 79 ? 12.399 22.746 -10.068 1.00 66.88 79 THR A CA 1
ATOM 626 C C . THR A 1 79 ? 13.593 21.978 -10.629 1.00 66.88 79 THR A C 1
ATOM 628 O O . THR A 1 79 ? 14.357 22.522 -11.429 1.00 66.88 79 THR A O 1
ATOM 631 N N . GLU A 1 80 ? 13.723 20.701 -10.276 1.00 63.84 80 GLU A N 1
ATOM 632 C CA . GLU A 1 80 ? 14.829 19.860 -10.736 1.00 63.84 80 GLU A CA 1
ATOM 633 C C . GLU A 1 80 ? 14.710 19.526 -12.233 1.00 63.84 80 GLU A C 1
ATOM 635 O O . GLU A 1 80 ? 15.687 19.619 -12.971 1.00 63.84 80 GLU A O 1
ATOM 640 N N . MET A 1 81 ? 13.502 19.268 -12.747 1.00 63.47 81 MET A N 1
ATOM 641 C CA . MET A 1 81 ? 13.262 19.095 -14.190 1.00 63.47 81 MET A CA 1
ATOM 642 C C . MET A 1 81 ? 13.586 20.341 -15.009 1.00 63.47 81 MET A C 1
ATOM 644 O O . MET A 1 81 ? 14.010 20.221 -16.160 1.00 63.47 81 MET A O 1
ATOM 648 N N . TYR A 1 82 ? 13.396 21.534 -14.441 1.00 61.41 82 TYR A N 1
ATOM 649 C CA . TYR A 1 82 ? 13.778 22.776 -15.106 1.00 61.41 82 TYR A CA 1
ATOM 650 C C . TYR A 1 82 ? 15.302 22.954 -15.156 1.00 61.41 82 TYR A C 1
ATOM 652 O O . TYR A 1 82 ? 15.823 23.441 -16.158 1.00 61.41 82 TYR A O 1
ATOM 660 N N . ARG A 1 83 ? 16.028 22.518 -14.118 1.00 60.09 83 ARG A N 1
ATOM 661 C CA . ARG A 1 83 ? 17.503 22.536 -14.089 1.00 60.09 83 ARG A CA 1
ATOM 662 C C . ARG A 1 83 ? 18.121 21.509 -15.032 1.00 60.09 83 ARG A C 1
ATOM 664 O O . ARG A 1 83 ? 19.102 21.801 -15.703 1.00 60.09 83 ARG A O 1
ATOM 671 N N . VAL A 1 84 ? 17.511 20.332 -15.120 1.00 59.94 84 VAL A N 1
ATOM 672 C CA . VAL A 1 84 ? 18.003 19.172 -15.882 1.00 59.94 84 VAL A CA 1
ATOM 673 C C . VAL A 1 84 ? 17.378 19.126 -17.293 1.00 59.94 84 VAL A C 1
ATOM 675 O O . VAL A 1 84 ? 17.388 18.104 -17.979 1.00 59.94 84 VAL A O 1
ATOM 678 N N . LYS A 1 85 ? 16.820 20.250 -17.771 1.00 54.38 85 LYS A N 1
ATOM 679 C CA . LYS A 1 85 ? 16.136 20.350 -19.074 1.00 54.38 85 LYS A CA 1
ATOM 680 C C . LYS A 1 85 ? 17.046 19.986 -20.257 1.00 54.38 85 LYS A C 1
ATOM 682 O O . LYS A 1 85 ? 16.539 19.508 -21.267 1.00 54.38 85 LYS A O 1
ATOM 687 N N . ASP A 1 86 ? 18.353 20.173 -20.088 1.00 54.84 86 ASP A N 1
ATOM 688 C CA . ASP A 1 86 ? 19.396 19.927 -21.090 1.00 54.84 86 ASP A CA 1
ATOM 689 C C . ASP A 1 86 ? 20.013 18.515 -21.012 1.00 54.84 86 ASP A C 1
ATOM 691 O O . ASP A 1 86 ? 20.741 18.098 -21.908 1.00 54.84 86 ASP A O 1
ATOM 695 N N . ALA A 1 87 ? 19.717 17.735 -19.963 1.00 58.12 87 ALA A N 1
ATOM 696 C CA . ALA A 1 87 ? 20.323 16.415 -19.815 1.00 58.12 87 ALA A CA 1
ATOM 697 C C . ALA A 1 87 ? 19.685 15.384 -20.766 1.00 58.12 87 ALA A C 1
ATOM 699 O O . ALA A 1 87 ? 18.450 15.343 -20.903 1.00 58.12 87 ALA A O 1
ATOM 700 N N . PRO A 1 88 ? 20.494 14.503 -21.385 1.00 57.84 88 PRO A N 1
ATOM 701 C CA . PRO A 1 88 ? 19.995 13.448 -22.254 1.00 57.84 88 PRO A CA 1
ATOM 702 C C . PRO A 1 88 ? 19.134 12.485 -21.431 1.00 57.84 88 PRO A C 1
ATOM 704 O O . PRO A 1 88 ? 19.631 11.758 -20.575 1.00 57.84 88 PRO A O 1
ATOM 707 N N . GLY A 1 89 ? 17.822 12.493 -21.673 1.00 62.72 89 GLY A N 1
ATOM 708 C CA . GLY A 1 89 ? 16.897 11.579 -21.010 1.00 62.72 89 GLY A CA 1
ATOM 709 C C . GLY A 1 89 ? 17.152 10.147 -21.464 1.00 62.72 89 GLY A C 1
ATOM 710 O O . GLY A 1 89 ? 16.733 9.770 -22.559 1.00 62.72 89 GLY A O 1
ATOM 711 N N . LYS A 1 90 ? 17.814 9.339 -20.633 1.00 68.62 90 LYS A N 1
ATOM 712 C CA . LYS A 1 90 ? 18.016 7.915 -20.911 1.00 68.62 90 LYS A CA 1
ATOM 713 C C . LYS A 1 90 ? 16.703 7.172 -20.691 1.00 68.62 90 LYS A C 1
ATOM 715 O O . LYS A 1 90 ? 16.001 7.379 -19.698 1.00 68.62 90 LYS A O 1
ATOM 720 N N . VAL A 1 91 ? 16.348 6.302 -21.632 1.00 77.56 91 VAL A N 1
ATOM 721 C CA . VAL A 1 91 ? 15.203 5.401 -21.461 1.00 77.56 91 VAL A CA 1
ATOM 722 C C . VAL A 1 91 ? 15.540 4.426 -20.339 1.00 77.56 91 VAL A C 1
ATOM 724 O O . VAL A 1 91 ? 16.626 3.851 -20.318 1.00 77.56 91 VAL A O 1
ATOM 727 N N . TYR A 1 92 ? 14.620 4.257 -19.392 1.00 76.81 92 TYR A N 1
ATOM 728 C CA . TYR A 1 92 ? 14.805 3.308 -18.306 1.00 76.81 92 TYR A CA 1
ATOM 729 C C . TYR A 1 92 ? 14.925 1.880 -18.852 1.00 76.81 92 TYR A C 1
ATOM 731 O O . TYR A 1 92 ? 14.018 1.380 -19.517 1.00 76.81 92 TYR A O 1
ATOM 739 N N . THR A 1 93 ? 16.021 1.209 -18.517 1.00 75.12 93 THR A N 1
ATOM 740 C CA . THR A 1 93 ? 16.289 -0.193 -18.837 1.00 75.12 93 THR A CA 1
ATOM 741 C C . THR A 1 93 ? 16.729 -0.902 -17.567 1.00 75.12 93 THR A C 1
ATOM 743 O O . THR A 1 93 ? 17.561 -0.379 -16.837 1.00 75.12 93 THR A O 1
ATOM 746 N N . LEU A 1 94 ? 16.220 -2.106 -17.305 1.00 71.12 94 LEU A N 1
ATOM 747 C CA . LEU A 1 94 ? 16.556 -2.865 -16.088 1.00 71.12 94 LEU A CA 1
ATOM 748 C C . LEU A 1 94 ? 18.061 -3.149 -15.950 1.00 71.12 94 LEU A C 1
ATOM 750 O O . LEU A 1 94 ? 18.576 -3.169 -14.840 1.00 71.12 94 LEU A O 1
ATOM 754 N N . ASP A 1 95 ? 18.756 -3.304 -17.077 1.00 71.00 95 ASP A N 1
ATOM 755 C CA . ASP A 1 95 ? 20.207 -3.525 -17.155 1.00 71.00 95 ASP A CA 1
ATOM 756 C C . ASP A 1 95 ? 21.012 -2.213 -17.263 1.00 71.00 95 ASP A C 1
ATOM 758 O O . ASP A 1 95 ? 22.237 -2.208 -17.327 1.00 71.00 95 ASP A O 1
ATOM 762 N N . GLY A 1 96 ? 20.319 -1.071 -17.307 1.00 69.81 96 GLY A N 1
ATOM 763 C CA . GLY A 1 96 ? 20.941 0.236 -17.485 1.00 69.81 96 GLY A CA 1
ATOM 764 C C . GLY A 1 96 ? 21.751 0.652 -16.262 1.00 69.81 96 GLY A C 1
ATOM 765 O O . GLY A 1 96 ? 21.314 0.484 -15.120 1.00 69.81 96 GLY A O 1
ATOM 766 N N . LEU A 1 97 ? 22.920 1.238 -16.511 1.00 71.00 97 LEU A N 1
ATOM 767 C CA . LEU A 1 97 ? 23.711 1.926 -15.498 1.00 71.00 97 LEU A CA 1
ATOM 768 C C . LEU A 1 97 ? 23.212 3.373 -15.396 1.00 71.00 97 LEU A C 1
ATOM 770 O O . LEU A 1 97 ? 23.344 4.150 -16.340 1.00 71.00 97 LEU A O 1
ATOM 774 N N . PHE A 1 98 ? 22.628 3.716 -14.250 1.00 77.69 98 PHE A N 1
ATOM 775 C CA . PHE A 1 98 ? 22.115 5.056 -13.948 1.00 77.69 98 PHE A CA 1
ATOM 776 C C . PHE A 1 98 ? 22.833 5.648 -12.744 1.00 77.69 98 PHE A C 1
ATOM 778 O O . PHE A 1 98 ? 22.985 4.964 -11.733 1.00 77.69 98 PHE A O 1
ATOM 785 N N . GLU A 1 99 ? 23.255 6.898 -12.842 1.00 73.31 99 GLU A N 1
ATOM 786 C CA . GLU A 1 99 ? 23.984 7.600 -11.785 1.00 73.31 99 GLU A CA 1
ATOM 787 C C . GLU A 1 99 ? 23.113 8.697 -11.165 1.00 73.31 99 GLU A C 1
ATOM 789 O O . GLU A 1 99 ? 22.072 9.066 -11.711 1.00 73.31 99 GLU A O 1
ATOM 794 N N . GLU A 1 100 ? 23.514 9.186 -9.994 1.00 79.25 100 GLU A N 1
ATOM 795 C CA . GLU A 1 100 ? 22.832 10.284 -9.305 1.00 79.25 100 GLU A CA 1
ATOM 796 C C . GLU A 1 100 ? 22.823 11.532 -10.197 1.00 79.25 100 GLU A C 1
ATOM 798 O O . GLU A 1 100 ? 23.844 11.908 -10.770 1.00 79.25 100 GLU A O 1
ATOM 803 N N . GLY A 1 101 ? 21.657 12.158 -10.354 1.00 76.00 101 GLY A N 1
ATOM 804 C CA . GLY A 1 101 ? 21.454 13.300 -11.248 1.00 76.00 101 GLY A CA 1
ATOM 805 C C . GLY A 1 101 ? 21.139 12.946 -12.707 1.00 76.00 101 GLY A C 1
ATOM 806 O O . GLY A 1 101 ? 20.816 13.845 -13.485 1.00 76.00 101 GLY A O 1
ATOM 807 N N . ASP A 1 102 ? 21.170 11.667 -13.096 1.00 77.31 102 ASP A N 1
ATOM 808 C CA . ASP A 1 102 ? 20.815 11.256 -14.457 1.00 77.31 102 ASP A CA 1
ATOM 809 C C . ASP A 1 102 ? 19.289 11.316 -14.673 1.00 77.31 102 ASP A C 1
ATOM 811 O O . ASP A 1 102 ? 18.482 11.024 -13.779 1.00 77.31 102 ASP A O 1
ATOM 815 N N . LYS A 1 103 ? 18.875 11.715 -15.879 1.00 80.50 103 LYS A N 1
ATOM 816 C CA . LYS A 1 103 ? 17.461 11.825 -16.246 1.00 80.50 103 LYS A CA 1
ATOM 817 C C . LYS A 1 103 ? 16.976 10.510 -16.835 1.00 80.50 103 LYS A C 1
ATOM 819 O O . LYS A 1 103 ? 17.419 10.090 -17.902 1.00 80.50 103 LYS A O 1
ATOM 824 N N . VAL A 1 104 ? 15.993 9.907 -16.181 1.00 80.69 104 VAL A N 1
ATOM 825 C CA . VAL A 1 104 ? 15.451 8.593 -16.524 1.00 80.69 104 VAL A CA 1
ATOM 826 C C . VAL A 1 104 ? 14.022 8.735 -17.021 1.00 80.69 104 VAL A C 1
ATOM 828 O O . VAL A 1 104 ? 13.160 9.261 -16.324 1.00 80.69 104 VAL A O 1
ATOM 831 N N . THR A 1 105 ? 13.732 8.225 -18.214 1.00 82.19 105 THR A N 1
ATOM 832 C CA . THR A 1 105 ? 12.363 8.187 -18.749 1.00 82.19 105 THR A CA 1
ATOM 833 C C . THR A 1 105 ? 11.783 6.789 -18.588 1.00 82.19 105 THR A C 1
ATOM 835 O O . THR A 1 105 ? 12.225 5.852 -19.251 1.00 82.19 105 THR A O 1
ATOM 838 N N . HIS A 1 106 ? 10.785 6.640 -17.714 1.00 80.56 106 HIS A N 1
ATOM 839 C CA . HIS A 1 106 ? 10.098 5.372 -17.479 1.00 80.56 106 HIS A CA 1
ATOM 840 C C . HIS A 1 106 ? 8.759 5.325 -18.240 1.00 80.56 106 HIS A C 1
ATOM 842 O O . HIS A 1 106 ? 7.965 6.255 -18.105 1.00 80.56 106 HIS A O 1
ATOM 848 N N . PRO A 1 107 ? 8.421 4.239 -18.963 1.00 77.06 107 PRO A N 1
ATOM 849 C CA . PRO A 1 107 ? 7.202 4.171 -19.783 1.00 77.06 107 PRO A CA 1
ATOM 850 C C . PRO A 1 107 ? 5.900 4.343 -18.980 1.00 77.06 107 PRO A C 1
ATOM 852 O O . PRO A 1 107 ? 4.935 4.910 -19.475 1.00 77.06 107 PRO A O 1
ATOM 855 N N . THR A 1 108 ? 5.870 3.890 -17.724 1.00 76.62 108 THR A N 1
ATOM 856 C CA . THR A 1 108 ? 4.698 4.022 -16.833 1.00 76.62 108 THR A CA 1
ATOM 857 C C . THR A 1 108 ? 4.697 5.294 -15.981 1.00 76.62 108 THR A C 1
ATOM 859 O O . THR A 1 108 ? 3.638 5.718 -15.534 1.00 76.62 108 THR A O 1
ATOM 862 N N . PHE A 1 109 ? 5.867 5.875 -15.689 1.00 74.06 109 PHE A N 1
ATOM 863 C CA . PHE A 1 109 ? 5.988 6.966 -14.703 1.00 74.06 109 PHE A CA 1
ATOM 864 C C . PHE A 1 109 ? 6.414 8.298 -15.323 1.00 74.06 109 PHE A C 1
ATOM 866 O O . PHE A 1 109 ? 6.370 9.319 -14.646 1.00 74.06 109 PHE A O 1
ATOM 873 N N . GLY A 1 110 ? 6.780 8.299 -16.604 1.00 78.38 110 GLY A N 1
ATOM 874 C CA . GLY A 1 110 ? 7.256 9.476 -17.309 1.00 78.38 110 GLY A CA 1
ATOM 875 C C . GLY A 1 110 ? 8.716 9.806 -16.984 1.00 78.38 110 GLY A C 1
ATOM 876 O O . GLY A 1 110 ? 9.474 8.934 -16.542 1.00 78.38 110 GLY A O 1
ATOM 877 N N . PRO A 1 111 ? 9.141 11.050 -17.247 1.00 81.62 111 PRO A N 1
ATOM 878 C CA . PRO A 1 111 ? 10.485 11.504 -16.938 1.00 81.62 111 PRO A CA 1
ATOM 879 C C . PRO A 1 111 ? 10.664 11.683 -15.424 1.00 81.62 111 PRO A C 1
A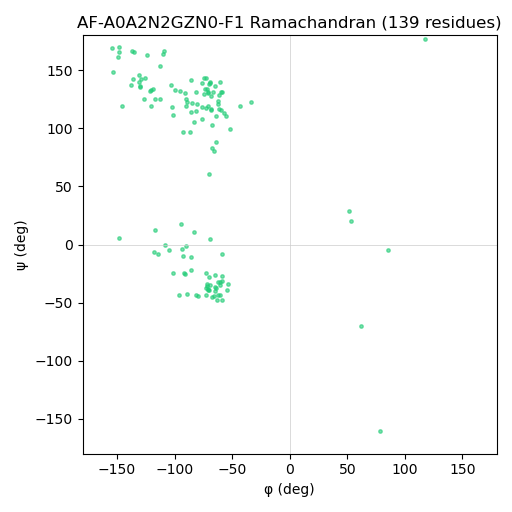TOM 881 O O . PRO A 1 111 ? 9.845 12.298 -14.738 1.00 81.62 111 PRO A O 1
ATOM 884 N N . GLY A 1 112 ? 11.773 11.174 -14.911 1.00 81.00 112 GLY A N 1
ATOM 885 C CA . GLY A 1 112 ? 12.221 11.322 -13.535 1.00 81.00 112 GLY A CA 1
ATOM 886 C C . GLY A 1 112 ? 13.717 11.608 -13.470 1.00 81.00 112 GLY A C 1
ATOM 887 O O . GLY A 1 112 ? 14.427 11.485 -14.468 1.00 81.00 112 GLY A O 1
ATOM 888 N N . ILE A 1 113 ? 14.188 12.029 -12.303 1.00 82.06 113 ILE A N 1
ATOM 889 C CA . ILE A 1 113 ? 15.604 12.322 -12.039 1.00 82.06 113 ILE A CA 1
ATOM 890 C C . ILE A 1 113 ? 16.063 11.429 -10.897 1.00 82.06 113 ILE A C 1
ATOM 892 O O . ILE A 1 113 ? 15.369 11.323 -9.883 1.00 82.06 113 ILE A O 1
ATOM 896 N N . VAL A 1 114 ? 17.203 10.764 -11.060 1.00 84.06 114 VAL A N 1
ATOM 897 C CA . VAL A 1 114 ? 17.788 9.948 -9.991 1.00 84.06 114 VAL A CA 1
ATOM 898 C C . VAL A 1 114 ? 18.265 10.877 -8.879 1.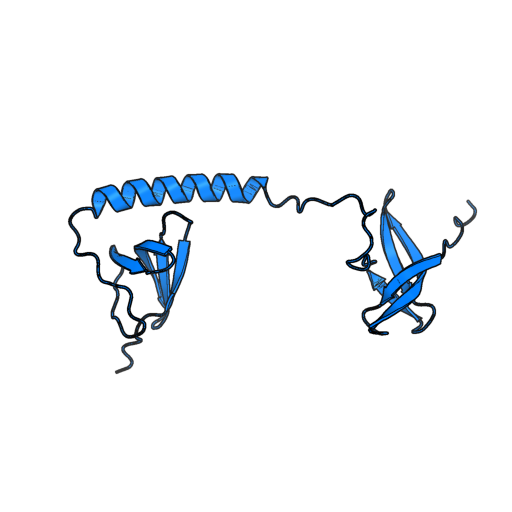00 84.06 114 VAL A C 1
ATOM 900 O O . VAL A 1 114 ? 19.137 11.710 -9.108 1.00 84.06 114 VAL A O 1
ATOM 903 N N . LYS A 1 115 ? 17.679 10.755 -7.687 1.00 81.94 115 LYS A N 1
ATOM 904 C CA . LYS A 1 115 ? 18.020 11.594 -6.534 1.00 81.94 115 LYS A CA 1
ATOM 905 C C . LYS A 1 115 ? 19.145 10.983 -5.709 1.00 81.94 115 LYS A C 1
ATOM 907 O O . LYS A 1 115 ? 20.036 11.709 -5.298 1.00 81.94 115 LYS A O 1
ATOM 912 N N . GLU A 1 116 ? 19.090 9.672 -5.491 1.00 77.3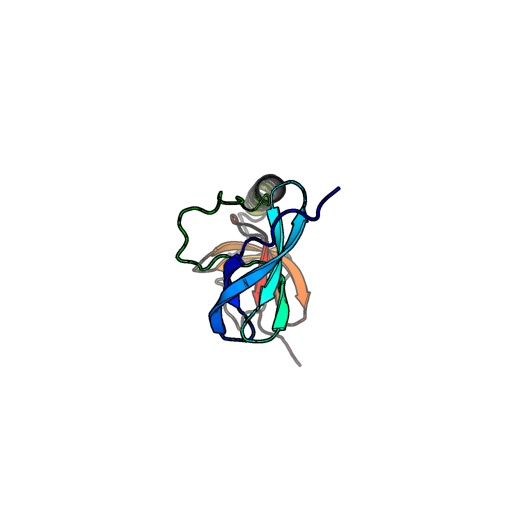8 116 GLU A N 1
ATOM 913 C CA . GLU A 1 116 ? 20.085 8.961 -4.688 1.00 77.38 116 GLU A CA 1
ATOM 914 C C . GLU A 1 116 ? 20.195 7.491 -5.111 1.00 77.38 116 GLU A C 1
ATOM 916 O O . GLU A 1 116 ? 19.208 6.864 -5.511 1.00 77.38 116 GLU A O 1
ATOM 921 N N . LEU A 1 117 ? 21.387 6.909 -4.993 1.00 79.44 117 LEU A N 1
ATOM 922 C CA . LEU A 1 117 ? 21.603 5.468 -5.149 1.00 79.44 117 LEU A CA 1
ATOM 923 C C . LEU A 1 117 ? 21.513 4.762 -3.789 1.00 79.44 117 LEU A C 1
ATOM 925 O O . LEU A 1 117 ? 22.491 4.673 -3.054 1.00 79.44 117 LEU A O 1
ATOM 929 N N . ILE A 1 118 ? 20.343 4.202 -3.467 1.00 78.88 118 ILE A N 1
ATOM 930 C CA . ILE A 1 118 ? 20.123 3.500 -2.188 1.00 78.88 118 ILE A CA 1
ATOM 931 C C . ILE A 1 118 ? 20.996 2.238 -2.073 1.00 78.88 118 ILE A C 1
ATOM 933 O O . ILE A 1 118 ? 21.415 1.848 -0.981 1.00 78.88 118 ILE A O 1
ATOM 937 N N . SER A 1 119 ? 21.215 1.511 -3.170 1.00 73.25 119 SER A N 1
ATOM 938 C CA . SER A 1 119 ? 21.980 0.255 -3.170 1.00 73.25 119 SER A CA 1
ATOM 939 C C . SER A 1 119 ? 22.592 -0.027 -4.541 1.00 73.25 119 SER A C 1
ATOM 941 O O . SER A 1 119 ? 22.233 0.590 -5.538 1.00 73.25 119 SER A O 1
ATOM 943 N N . SER A 1 120 ? 23.485 -1.015 -4.622 1.00 70.81 120 SER A N 1
ATOM 944 C CA . SER A 1 120 ? 24.159 -1.406 -5.871 1.00 70.81 120 SER A CA 1
ATOM 945 C C . SER A 1 120 ? 23.182 -1.706 -7.021 1.00 70.81 120 SER A C 1
ATOM 947 O O . SER A 1 120 ? 23.484 -1.408 -8.179 1.00 70.81 120 SER A O 1
ATOM 949 N N . ASP A 1 121 ? 22.016 -2.267 -6.690 1.00 78.38 121 ASP A N 1
ATOM 950 C CA . ASP A 1 121 ? 20.910 -2.604 -7.592 1.00 78.38 121 ASP A CA 1
ATOM 951 C C . ASP A 1 121 ? 19.709 -1.644 -7.508 1.00 78.38 121 ASP A C 1
ATOM 953 O O . ASP A 1 121 ? 18.769 -1.797 -8.285 1.00 78.38 121 ASP A O 1
ATOM 957 N N . LYS A 1 122 ? 19.697 -0.656 -6.599 1.00 80.19 122 LYS A N 1
ATOM 958 C CA . LYS A 1 122 ? 18.519 0.199 -6.355 1.00 80.19 122 LYS A CA 1
ATOM 959 C C . LYS A 1 122 ? 18.861 1.673 -6.374 1.00 80.19 122 LYS A C 1
ATOM 961 O O . LYS A 1 122 ? 19.796 2.115 -5.715 1.00 80.19 122 LYS A O 1
ATOM 966 N N . MET A 1 123 ? 18.014 2.439 -7.040 1.00 82.19 123 MET A N 1
ATOM 967 C CA . MET A 1 123 ? 18.097 3.889 -7.092 1.00 82.19 123 MET A CA 1
ATOM 968 C C . MET A 1 123 ? 16.757 4.520 -6.740 1.00 82.19 123 MET A C 1
ATOM 970 O O . MET A 1 123 ? 15.703 4.004 -7.111 1.00 82.19 123 MET A O 1
ATOM 974 N N . GLU A 1 124 ? 16.788 5.636 -6.027 1.00 84.44 124 GLU A N 1
ATOM 975 C CA . GLU A 1 124 ? 15.626 6.480 -5.810 1.00 84.44 124 GLU A CA 1
ATOM 976 C C . GLU A 1 124 ? 15.528 7.505 -6.936 1.00 84.44 124 GLU A C 1
ATOM 978 O O . GLU A 1 124 ? 16.445 8.286 -7.185 1.00 84.44 124 GLU A O 1
ATOM 983 N N . VAL A 1 125 ? 14.397 7.491 -7.628 1.00 84.31 125 VAL A N 1
ATOM 984 C CA . VAL A 1 125 ? 14.100 8.375 -8.747 1.00 84.31 125 VAL A CA 1
ATOM 985 C C . VAL A 1 125 ? 12.905 9.237 -8.382 1.00 84.31 125 VAL A C 1
ATOM 987 O O . VAL A 1 125 ? 11.836 8.751 -8.004 1.00 84.31 125 VAL A O 1
ATOM 990 N N . LEU A 1 126 ? 13.092 10.541 -8.496 1.00 83.44 126 LEU A N 1
ATOM 991 C CA . LEU A 1 126 ? 12.065 11.544 -8.306 1.00 83.44 126 LEU A CA 1
ATOM 992 C C . LEU A 1 126 ? 11.233 11.663 -9.589 1.00 83.44 126 LEU A C 1
ATOM 994 O O . LEU A 1 126 ? 11.747 12.089 -10.623 1.00 83.44 126 LEU A O 1
ATOM 998 N N . PHE A 1 127 ? 9.950 11.305 -9.517 1.00 81.12 127 PHE A N 1
ATOM 999 C CA . PHE A 1 127 ? 8.965 11.494 -10.587 1.00 81.12 127 PHE A CA 1
ATOM 1000 C C . PHE A 1 127 ? 7.957 12.590 -10.222 1.00 81.12 127 PHE A C 1
ATOM 1002 O O . PHE A 1 127 ? 7.817 12.950 -9.053 1.00 81.12 127 PHE A O 1
ATOM 1009 N N . GLU A 1 128 ? 7.183 13.052 -11.210 1.00 73.25 128 GLU A N 1
ATOM 1010 C CA . GLU A 1 128 ? 6.082 14.010 -11.009 1.00 73.25 128 GLU A CA 1
ATOM 1011 C C . GLU A 1 128 ? 5.077 13.509 -9.958 1.00 73.25 128 GLU A C 1
ATOM 1013 O O . GLU A 1 128 ? 4.613 14.258 -9.103 1.00 73.25 128 GLU A O 1
ATOM 1018 N N . GLY A 1 129 ? 4.795 12.203 -9.982 1.00 69.62 129 GLY A N 1
ATOM 1019 C CA . GLY A 1 129 ? 3.917 11.526 -9.028 1.00 69.62 129 GLY A CA 1
ATOM 1020 C C . GLY A 1 129 ? 4.587 11.115 -7.712 1.00 69.62 129 GLY A C 1
ATOM 1021 O O . GLY A 1 129 ? 4.003 10.328 -6.966 1.00 69.62 129 GLY A O 1
ATOM 1022 N N . GLY A 1 130 ? 5.811 11.570 -7.437 1.00 74.88 130 GLY A N 1
ATOM 1023 C CA . GLY A 1 130 ? 6.539 11.291 -6.201 1.00 74.88 130 GLY A CA 1
ATOM 1024 C C . GLY A 1 130 ? 7.841 10.503 -6.373 1.00 74.88 130 GLY A C 1
ATOM 1025 O O . GLY A 1 130 ? 8.209 10.070 -7.463 1.00 74.88 130 GLY A O 1
ATOM 1026 N N . MET A 1 131 ? 8.544 10.295 -5.260 1.00 78.50 131 MET A N 1
ATOM 1027 C CA . MET A 1 131 ? 9.771 9.493 -5.197 1.00 78.50 131 MET A CA 1
ATOM 1028 C C . MET A 1 131 ? 9.443 8.006 -5.364 1.00 78.50 131 MET A C 1
ATOM 1030 O O . MET A 1 131 ? 8.557 7.477 -4.683 1.00 78.50 131 MET A O 1
ATOM 1034 N N . LYS A 1 132 ? 10.151 7.320 -6.261 1.00 82.69 132 LYS A N 1
ATOM 1035 C CA . LYS A 1 132 ? 10.041 5.874 -6.466 1.00 82.69 132 LYS A CA 1
ATOM 1036 C C . LYS A 1 132 ? 11.409 5.229 -6.480 1.00 82.69 132 LYS A C 1
ATOM 1038 O O . LYS A 1 132 ? 12.327 5.720 -7.118 1.00 82.69 132 LYS A O 1
ATOM 1043 N N . VAL A 1 133 ? 11.502 4.065 -5.856 1.00 84.06 133 VAL A N 1
ATOM 1044 C CA . VAL A 1 133 ? 12.695 3.228 -5.945 1.00 84.06 133 VAL A CA 1
ATOM 1045 C C . VAL A 1 133 ? 12.593 2.368 -7.201 1.00 84.06 133 VAL A C 1
ATOM 1047 O O . VAL A 1 133 ? 11.627 1.618 -7.362 1.00 84.06 133 VAL A O 1
ATOM 1050 N N . LEU A 1 134 ? 13.575 2.491 -8.087 1.00 81.12 134 LEU A N 1
ATOM 1051 C CA . LEU A 1 134 ? 13.732 1.682 -9.289 1.00 81.12 134 LEU A CA 1
ATOM 1052 C C . LEU A 1 134 ? 14.969 0.791 -9.181 1.00 81.12 134 LEU A C 1
ATOM 1054 O O . LEU A 1 134 ? 15.929 1.104 -8.479 1.00 81.12 134 LEU A O 1
ATOM 1058 N N . VAL A 1 135 ? 14.929 -0.333 -9.891 1.00 80.94 135 VAL A N 1
ATOM 1059 C CA . VAL A 1 135 ? 16.058 -1.262 -9.993 1.00 80.94 135 VAL A CA 1
ATOM 1060 C C . VAL A 1 135 ? 16.976 -0.804 -11.125 1.00 80.94 135 VAL A C 1
ATOM 1062 O O . VAL A 1 135 ? 16.485 -0.348 -12.158 1.00 80.94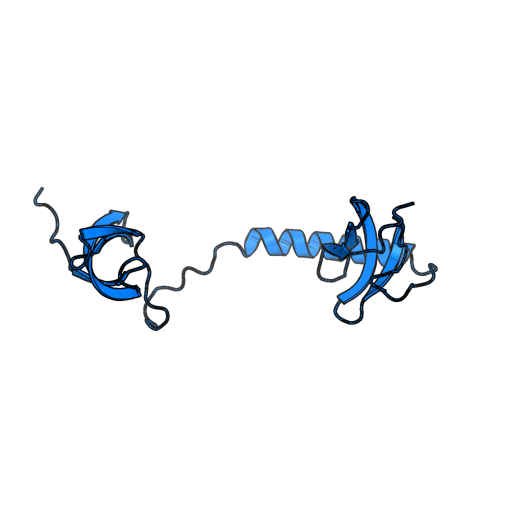 135 VAL A O 1
ATOM 1065 N N . ARG A 1 136 ? 18.288 -0.911 -10.951 1.00 77.62 136 ARG A N 1
ATOM 1066 C CA . ARG A 1 136 ? 19.283 -0.665 -12.003 1.00 77.62 136 ARG A CA 1
ATOM 1067 C C . ARG A 1 136 ? 20.176 -1.886 -12.181 1.00 77.62 136 ARG A C 1
ATOM 1069 O O . ARG A 1 136 ? 20.270 -2.716 -11.274 1.00 77.62 136 ARG A O 1
ATOM 1076 N N . GLY A 1 137 ? 20.880 -1.953 -13.308 1.00 70.81 137 GLY A N 1
ATOM 1077 C CA . GLY A 1 137 ? 21.882 -2.986 -13.535 1.00 70.81 137 GLY A CA 1
ATOM 1078 C C . GLY A 1 137 ? 22.962 -2.895 -12.459 1.00 70.81 137 GLY A C 1
ATOM 1079 O O . GLY A 1 137 ? 23.657 -1.883 -12.341 1.00 70.81 137 GLY A O 1
ATOM 1080 N N . SER A 1 138 ? 23.096 -3.929 -11.628 1.00 56.81 138 SER A N 1
ATOM 1081 C CA . SER A 1 138 ? 24.187 -3.996 -10.663 1.00 56.81 138 SER A CA 1
ATOM 1082 C C . SER A 1 138 ? 25.459 -4.374 -11.412 1.00 56.81 138 SER A C 1
ATOM 1084 O O . SER A 1 138 ? 25.617 -5.528 -11.810 1.00 56.81 138 SER A O 1
ATOM 1086 N N . SER A 1 139 ? 26.384 -3.430 -11.580 1.00 48.59 139 SER A N 1
ATOM 1087 C CA . SER A 1 139 ? 27.758 -3.769 -11.957 1.00 48.59 139 SER A CA 1
ATOM 1088 C C . SER A 1 139 ? 28.404 -4.517 -10.783 1.00 48.59 139 SER A C 1
ATOM 1090 O O . SER A 1 139 ? 29.041 -3.914 -9.923 1.00 48.59 139 SER A O 1
ATOM 1092 N N . ARG A 1 140 ? 28.161 -5.831 -10.679 1.00 50.09 140 ARG A N 1
ATOM 1093 C CA . ARG A 1 140 ? 29.029 -6.740 -9.925 1.00 50.09 140 ARG A CA 1
ATOM 1094 C C . ARG A 1 140 ? 30.168 -7.109 -10.858 1.00 50.09 140 ARG A C 1
ATOM 1096 O O . ARG A 1 140 ? 29.965 -7.881 -11.793 1.00 50.09 140 ARG A O 1
ATOM 1103 N N . ARG A 1 141 ? 31.338 -6.538 -10.604 1.00 46.66 141 ARG A N 1
ATOM 1104 C CA . ARG A 1 141 ? 32.607 -7.071 -11.079 1.00 46.66 141 ARG A CA 1
ATOM 1105 C C . ARG A 1 141 ? 33.400 -7.536 -9.867 1.00 46.66 141 ARG A C 1
ATOM 1107 O O . ARG A 1 141 ? 33.300 -6.843 -8.830 1.00 46.66 141 ARG A O 1
#